Protein AF-A0A842PCD6-F1 (afdb_monomer_lite)

Radius of gyration: 23.94 Å; chains: 1; bounding box: 59×34×56 Å

Sequence (132 aa):
MDEEIRKEIRKMTLQNAFEHEGETRDKIILGKILGTKPEFRTKVKEISIEISEIVSSVNQLSMDEQKKEIDENFPEVLAPKEKVKEREGLPELKNAQQGNVITRFPPEPNGYPHIGHAKAAIINSEYAKMYG

Secondary structure (DSSP, 8-state):
--HHHHHHHHHHHHHHHHHTTT---HHHHHHHHHHH-GGGGGSHHHHHHHHHHHHHHHHTS-HHHHHHHHHHH-GGGTS------PPPSPPPPTT--TT---------TTS---HHHHHHHHHHHHHHHHH-

Structure (mmCIF, N/CA/C/O backbone):
data_AF-A0A842PCD6-F1
#
_entry.id   AF-A0A842PCD6-F1
#
loop_
_atom_site.group_PDB
_atom_site.id
_atom_site.type_symbol
_atom_site.label_atom_id
_atom_site.label_alt_id
_atom_site.label_comp_id
_atom_site.label_asym_id
_atom_site.label_entity_id
_atom_site.label_seq_id
_atom_site.pdbx_PDB_ins_code
_atom_site.Cartn_x
_atom_site.Cartn_y
_atom_site.Cartn_z
_atom_site.occupancy
_atom_site.B_iso_or_equiv
_atom_site.auth_seq_id
_atom_site.auth_comp_id
_atom_site.auth_asym_id
_atom_site.auth_atom_id
_atom_site.pdbx_PDB_model_num
ATOM 1 N N . MET A 1 1 ? -10.184 16.666 18.070 1.00 62.00 1 MET A N 1
ATOM 2 C CA . MET A 1 1 ? -9.681 16.631 16.683 1.00 62.00 1 MET A CA 1
ATOM 3 C C . MET A 1 1 ? -10.844 16.883 15.729 1.00 62.00 1 MET A C 1
ATOM 5 O O . MET A 1 1 ? -11.979 16.792 16.177 1.00 62.00 1 MET A O 1
ATOM 9 N N . ASP A 1 2 ? -10.583 17.242 14.471 1.00 78.94 2 ASP A N 1
ATOM 10 C CA . ASP A 1 2 ? -11.626 17.411 13.448 1.00 78.94 2 ASP A CA 1
ATOM 11 C C . ASP A 1 2 ? -12.415 16.102 13.263 1.00 78.94 2 ASP A C 1
ATOM 13 O O . ASP A 1 2 ? -11.799 15.036 13.138 1.00 78.94 2 ASP A O 1
ATOM 17 N N . GLU A 1 3 ? -13.752 16.154 13.244 1.00 82.19 3 GLU A N 1
ATOM 18 C CA . GLU A 1 3 ? -14.590 14.951 13.060 1.00 82.19 3 GLU A CA 1
ATOM 19 C C . GLU A 1 3 ? -14.250 14.211 11.761 1.00 82.19 3 GLU A C 1
ATOM 21 O O . GLU A 1 3 ? -14.275 12.980 11.703 1.00 82.19 3 GLU A O 1
ATOM 26 N N . GLU A 1 4 ? -13.843 14.958 10.737 1.00 83.38 4 GLU A N 1
ATOM 27 C CA . GLU A 1 4 ? -13.432 14.427 9.443 1.00 83.38 4 GLU A CA 1
ATOM 28 C C . GLU A 1 4 ? -12.195 13.520 9.546 1.00 83.38 4 GLU A C 1
ATOM 30 O O . GLU A 1 4 ? -12.109 12.488 8.879 1.00 83.38 4 GLU A O 1
ATOM 35 N N . ILE A 1 5 ? -11.255 13.835 10.441 1.00 84.50 5 ILE A N 1
ATOM 36 C CA . ILE A 1 5 ? -10.050 13.019 10.647 1.00 84.50 5 ILE A CA 1
ATOM 37 C C . ILE A 1 5 ? -10.407 11.734 11.386 1.00 84.50 5 ILE A C 1
ATOM 39 O O . ILE A 1 5 ? -9.923 10.660 11.030 1.00 84.50 5 ILE A O 1
ATOM 43 N N . ARG A 1 6 ? -11.283 11.825 12.391 1.00 89.88 6 ARG A N 1
ATOM 44 C CA . ARG A 1 6 ? -11.775 10.651 13.120 1.00 89.88 6 ARG A CA 1
ATOM 45 C C . ARG A 1 6 ? -12.501 9.689 12.178 1.00 89.88 6 ARG A C 1
ATOM 47 O O . ARG A 1 6 ? -12.286 8.479 12.255 1.00 89.88 6 ARG A O 1
ATOM 54 N N . LYS A 1 7 ? -13.309 10.232 11.262 1.00 91.00 7 LYS A N 1
ATOM 55 C CA . LYS A 1 7 ? -13.991 9.470 10.212 1.00 91.00 7 LYS A CA 1
ATOM 56 C C . LYS A 1 7 ? -12.993 8.779 9.276 1.00 91.00 7 LYS A C 1
ATOM 58 O O . LYS A 1 7 ? -13.156 7.595 8.995 1.00 91.00 7 LYS A O 1
ATOM 63 N N . GLU A 1 8 ? -11.931 9.472 8.872 1.00 89.62 8 GLU A N 1
ATOM 64 C CA . GLU A 1 8 ? -10.870 8.90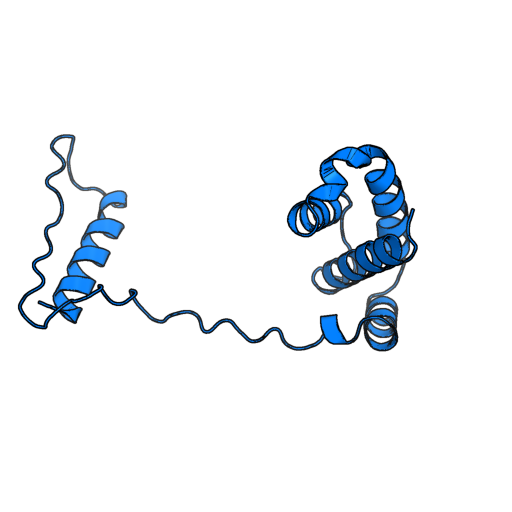0 8.031 1.00 89.62 8 GLU A CA 1
ATOM 65 C C . GLU A 1 8 ? -10.095 7.776 8.743 1.00 89.62 8 GLU A C 1
ATOM 67 O O . GLU A 1 8 ? -9.866 6.718 8.155 1.00 89.62 8 GLU A O 1
ATOM 72 N N . ILE A 1 9 ? -9.747 7.956 10.026 1.00 93.19 9 ILE A N 1
ATOM 73 C CA . ILE A 1 9 ? -9.118 6.898 10.835 1.00 93.19 9 ILE A CA 1
ATOM 74 C C . ILE A 1 9 ? -10.032 5.672 10.883 1.00 93.19 9 ILE A C 1
ATOM 76 O O . ILE A 1 9 ? -9.581 4.559 10.621 1.00 93.19 9 ILE A O 1
ATOM 80 N N . ARG A 1 10 ? -11.325 5.867 11.169 1.00 94.81 10 ARG A N 1
ATOM 81 C CA . ARG A 1 10 ? -12.302 4.775 11.261 1.00 94.81 10 ARG A CA 1
ATOM 82 C C . ARG A 1 10 ? -12.460 4.022 9.946 1.00 94.81 10 ARG A C 1
ATOM 84 O O . ARG A 1 10 ? -12.417 2.795 9.960 1.00 94.81 10 ARG A O 1
ATOM 91 N N . LYS A 1 11 ? -12.540 4.739 8.825 1.00 94.06 11 LYS A N 1
ATOM 92 C CA . LYS A 1 11 ? -12.554 4.154 7.479 1.00 94.06 11 LYS A CA 1
ATOM 93 C C . LYS A 1 11 ? -11.338 3.258 7.235 1.00 94.06 11 LYS A C 1
ATOM 95 O O . LYS A 1 11 ? -11.494 2.109 6.830 1.00 94.06 11 LYS A O 1
ATOM 100 N N . MET A 1 12 ? -10.129 3.760 7.500 1.00 92.69 12 MET A N 1
ATOM 101 C CA . MET A 1 12 ? -8.892 2.996 7.290 1.00 92.69 12 MET A CA 1
ATOM 102 C C . MET A 1 12 ? -8.789 1.774 8.208 1.00 92.69 12 MET A C 1
ATOM 104 O O . MET A 1 12 ? -8.299 0.726 7.777 1.00 92.69 12 MET A O 1
ATOM 108 N N . THR A 1 13 ? -9.249 1.902 9.453 1.00 95.81 13 THR A N 1
ATOM 109 C CA . THR A 1 13 ? -9.293 0.804 10.423 1.00 95.81 13 THR A CA 1
ATOM 110 C C . THR A 1 13 ? -10.263 -0.287 9.983 1.00 95.81 13 THR A C 1
ATOM 112 O O . THR A 1 13 ? -9.849 -1.440 9.899 1.00 95.81 13 THR A O 1
ATOM 115 N N . LEU A 1 14 ? -11.508 0.065 9.639 1.00 95.06 14 LEU A N 1
ATOM 116 C CA . LEU A 1 14 ? -12.520 -0.880 9.151 1.00 95.06 14 LEU A CA 1
ATOM 117 C C . LEU A 1 14 ? -12.057 -1.591 7.881 1.00 95.06 14 LEU A C 1
ATOM 119 O O . LEU A 1 14 ? -12.115 -2.814 7.814 1.00 95.06 14 LEU A O 1
ATOM 123 N N . GLN A 1 15 ? -11.528 -0.843 6.907 1.00 92.75 15 GLN A N 1
ATOM 124 C CA . GLN A 1 15 ? -10.981 -1.427 5.684 1.00 92.75 15 GLN A CA 1
ATOM 125 C C . GLN A 1 15 ? -9.907 -2.468 5.997 1.00 92.75 15 GLN A C 1
ATOM 127 O O . GLN A 1 15 ? -9.914 -3.560 5.438 1.00 92.75 15 GLN A O 1
ATOM 132 N N . ASN A 1 16 ? -8.955 -2.126 6.868 1.00 94.69 16 ASN A N 1
ATOM 133 C CA . ASN A 1 16 ? -7.847 -3.022 7.136 1.00 94.69 16 ASN A CA 1
ATOM 134 C C . ASN A 1 16 ? -8.256 -4.238 7.966 1.00 94.69 16 ASN A C 1
ATOM 136 O O . ASN A 1 16 ? -7.774 -5.323 7.669 1.00 94.69 16 ASN A O 1
ATOM 140 N N . ALA A 1 17 ? -9.124 -4.061 8.963 1.00 94.44 17 ALA A N 1
ATOM 141 C CA . ALA A 1 17 ? -9.663 -5.166 9.744 1.00 94.44 17 ALA A CA 1
ATOM 142 C C . ALA A 1 17 ? -10.443 -6.135 8.845 1.00 94.44 17 ALA A C 1
ATOM 144 O O . ALA A 1 17 ? -10.167 -7.331 8.845 1.00 94.44 17 ALA A O 1
ATOM 145 N N . PHE A 1 18 ? -11.316 -5.619 7.978 1.00 91.81 18 PHE A N 1
ATOM 146 C CA . PHE A 1 18 ? -12.076 -6.438 7.036 1.00 91.81 18 PHE A CA 1
ATOM 147 C C . PHE A 1 18 ? -11.179 -7.194 6.034 1.00 91.81 18 PHE A C 1
ATOM 149 O O . PHE A 1 18 ? -11.413 -8.370 5.761 1.00 91.81 18 PHE A O 1
ATOM 156 N N . GLU A 1 19 ? -10.117 -6.557 5.521 1.00 89.31 19 GLU A N 1
ATOM 157 C CA . GLU A 1 19 ? -9.108 -7.192 4.651 1.00 89.31 19 GLU A CA 1
ATOM 158 C C . GLU A 1 19 ? -8.253 -8.258 5.382 1.00 89.31 19 GLU A C 1
ATOM 160 O O . GLU A 1 19 ? -7.617 -9.084 4.721 1.00 89.31 19 GLU A O 1
ATOM 165 N N . HIS A 1 20 ? -8.225 -8.258 6.721 1.00 91.19 20 HIS A N 1
ATOM 166 C CA . HIS A 1 20 ? -7.403 -9.141 7.559 1.00 91.19 20 HIS A CA 1
ATOM 167 C C . HIS A 1 20 ? -8.224 -9.857 8.642 1.00 91.19 20 HIS A C 1
ATOM 169 O O . HIS A 1 20 ? -7.923 -9.767 9.829 1.00 91.19 20 HIS A O 1
ATOM 175 N N . GLU A 1 21 ? -9.249 -10.600 8.222 1.00 89.94 21 GLU A N 1
ATOM 176 C CA . GLU A 1 21 ? -9.981 -11.550 9.084 1.00 89.94 21 GLU A CA 1
ATOM 177 C C . GLU A 1 21 ? -10.677 -10.913 10.305 1.00 89.94 21 GLU A C 1
ATOM 179 O O . GLU A 1 21 ? -10.950 -11.581 11.297 1.00 89.94 21 GLU A O 1
ATOM 184 N N . GLY A 1 22 ? -11.011 -9.625 10.222 1.00 89.94 22 GLY A N 1
ATOM 185 C CA . GLY A 1 22 ? -11.753 -8.897 11.250 1.00 89.94 22 GLY A CA 1
ATOM 186 C C . GLY A 1 22 ? -10.887 -8.175 12.281 1.00 89.94 22 GLY A C 1
ATOM 187 O O . GLY A 1 22 ? -11.441 -7.520 13.161 1.00 89.94 22 GLY A O 1
ATOM 188 N N . GLU A 1 23 ? -9.556 -8.220 12.178 1.00 93.19 23 GLU A N 1
ATOM 189 C CA . GLU A 1 23 ? -8.665 -7.578 13.150 1.00 93.19 23 GLU A CA 1
ATOM 190 C C . GLU A 1 23 ? -7.601 -6.687 12.499 1.00 93.19 23 GLU A C 1
ATOM 192 O O . GLU A 1 23 ? -7.050 -6.964 11.434 1.00 93.19 23 GLU A O 1
ATOM 197 N N . THR A 1 24 ? -7.237 -5.604 13.185 1.00 95.69 24 THR A N 1
ATOM 198 C CA . THR A 1 24 ? -6.087 -4.771 12.817 1.00 95.69 24 THR A CA 1
ATOM 199 C C . THR A 1 24 ? -5.290 -4.322 14.044 1.00 95.69 24 THR A C 1
ATOM 201 O O . THR A 1 24 ? -5.633 -4.612 15.189 1.00 95.69 24 THR A O 1
ATOM 204 N N . ARG A 1 25 ? -4.158 -3.650 13.811 1.00 96.00 25 ARG A N 1
ATOM 205 C CA . ARG A 1 25 ? -3.226 -3.187 14.845 1.00 96.00 25 ARG A CA 1
ATOM 206 C C . ARG A 1 25 ? -2.908 -1.713 14.662 1.00 96.00 25 ARG A C 1
ATOM 208 O O . ARG A 1 25 ? -2.629 -1.267 13.548 1.00 96.00 25 ARG A O 1
ATOM 215 N N . ASP A 1 26 ? -2.774 -1.002 15.774 1.00 95.81 26 ASP A N 1
ATOM 216 C CA . ASP A 1 26 ? -2.515 0.442 15.833 1.00 95.81 26 ASP A CA 1
ATOM 217 C C . ASP A 1 26 ? -1.341 0.879 14.952 1.00 95.81 26 ASP A C 1
ATOM 219 O O . ASP A 1 26 ? -1.435 1.851 14.208 1.00 95.81 26 ASP A O 1
ATOM 223 N N . LYS A 1 27 ? -0.235 0.122 14.975 1.00 94.06 27 LYS A N 1
ATOM 224 C CA . LYS A 1 27 ? 0.970 0.430 14.186 1.00 94.06 27 LYS A CA 1
ATOM 225 C C . LYS A 1 27 ? 0.714 0.431 12.676 1.00 94.06 27 LYS A C 1
ATOM 227 O O . LYS A 1 27 ? 1.344 1.209 11.964 1.00 94.06 27 LYS A O 1
ATOM 232 N N . ILE A 1 28 ? -0.180 -0.434 12.192 1.00 94.06 28 ILE A N 1
ATOM 233 C CA . ILE A 1 28 ? -0.523 -0.529 10.767 1.00 94.06 28 ILE A CA 1
ATOM 234 C C . ILE A 1 28 ? -1.310 0.715 10.361 1.00 94.06 28 ILE A C 1
ATOM 236 O O . ILE A 1 28 ? -0.959 1.376 9.382 1.00 94.06 28 ILE A O 1
ATOM 240 N N . ILE A 1 29 ? -2.329 1.065 11.148 1.00 95.06 29 ILE A N 1
ATOM 241 C CA . ILE A 1 29 ? -3.185 2.228 10.893 1.00 95.06 29 ILE A CA 1
ATOM 242 C C . ILE A 1 29 ? -2.388 3.527 11.003 1.00 95.06 29 ILE A C 1
ATOM 244 O O . ILE A 1 29 ? -2.458 4.363 10.105 1.00 95.06 29 ILE A O 1
ATOM 248 N N . LEU A 1 30 ? -1.541 3.661 12.025 1.00 93.56 30 LEU A N 1
ATOM 249 C CA . LEU A 1 30 ? -0.648 4.808 12.177 1.00 93.56 30 LEU A CA 1
ATOM 250 C C . LEU A 1 30 ? 0.268 4.972 10.957 1.00 93.56 30 LEU A C 1
ATOM 252 O O . LEU A 1 30 ? 0.396 6.074 10.427 1.00 93.56 30 LEU A O 1
ATOM 256 N N . GLY A 1 31 ? 0.870 3.881 10.473 1.00 92.56 31 GLY A N 1
ATOM 257 C CA . GLY A 1 31 ? 1.710 3.905 9.275 1.00 92.56 31 GLY A CA 1
ATOM 258 C C . GLY A 1 31 ? 0.949 4.344 8.021 1.00 92.56 31 GLY A C 1
ATOM 259 O O . GLY A 1 31 ? 1.442 5.192 7.275 1.00 92.56 31 GLY A O 1
ATOM 260 N N . LYS A 1 32 ? -0.266 3.818 7.813 1.00 91.75 32 LYS A N 1
ATOM 261 C CA . LYS A 1 32 ? -1.134 4.198 6.686 1.00 91.75 32 LYS A CA 1
ATOM 262 C C . LYS A 1 32 ? -1.500 5.683 6.738 1.00 91.75 32 LYS A C 1
ATOM 264 O O . LYS A 1 32 ? -1.291 6.395 5.760 1.00 91.75 32 LYS A O 1
ATOM 269 N N . ILE A 1 33 ? -1.941 6.174 7.894 1.00 91.38 33 ILE A N 1
ATOM 270 C CA . ILE A 1 33 ? -2.375 7.566 8.065 1.00 91.38 33 ILE A CA 1
ATOM 271 C C . ILE A 1 33 ? -1.230 8.553 7.865 1.00 91.38 33 ILE A C 1
ATOM 273 O O . ILE A 1 33 ? -1.394 9.532 7.142 1.00 91.38 33 ILE A O 1
ATOM 277 N N . LEU A 1 34 ? -0.053 8.288 8.437 1.00 91.31 34 LEU A N 1
ATOM 278 C CA . LEU A 1 34 ? 1.114 9.161 8.260 1.00 91.31 34 LEU A CA 1
ATOM 279 C C . LEU A 1 34 ? 1.689 9.120 6.833 1.00 91.31 34 LEU A C 1
ATOM 281 O O . LEU A 1 34 ? 2.443 10.024 6.452 1.00 91.31 34 LEU A O 1
ATOM 285 N N . GLY A 1 35 ? 1.378 8.067 6.069 1.00 89.50 35 GLY A N 1
ATOM 286 C CA . GLY A 1 35 ? 1.695 7.947 4.647 1.00 89.50 35 GLY A CA 1
ATOM 287 C C . GLY A 1 35 ? 0.745 8.754 3.762 1.00 89.50 35 GLY A C 1
ATOM 288 O O . GLY A 1 35 ? 1.205 9.434 2.848 1.00 89.50 35 GLY A O 1
ATOM 289 N N . THR A 1 36 ? -0.557 8.715 4.052 1.00 87.50 36 THR A N 1
ATOM 290 C CA . THR A 1 36 ? -1.590 9.428 3.281 1.00 87.50 36 THR A CA 1
ATOM 291 C C . THR A 1 36 ? -1.674 10.915 3.632 1.00 87.50 36 THR A C 1
ATOM 293 O O . THR A 1 36 ? -1.876 11.730 2.736 1.00 87.50 36 THR A O 1
ATOM 296 N N . LYS A 1 37 ? -1.500 11.279 4.909 1.00 86.38 37 LYS A N 1
ATOM 297 C CA . LYS A 1 37 ? -1.621 12.651 5.435 1.00 86.38 37 LYS A CA 1
ATOM 298 C C . LYS A 1 37 ? -0.373 13.044 6.247 1.00 86.38 37 LYS A C 1
ATOM 300 O O . LYS A 1 37 ? -0.339 12.883 7.472 1.00 86.38 37 LYS A O 1
ATOM 305 N N . PRO A 1 38 ? 0.698 13.523 5.583 1.00 87.06 38 PRO A N 1
ATOM 306 C CA . PRO A 1 38 ? 1.969 13.869 6.227 1.00 87.06 38 PRO A CA 1
ATOM 307 C C . PRO A 1 38 ? 1.872 14.943 7.323 1.00 87.06 38 PRO A C 1
ATOM 309 O O . PRO A 1 38 ? 2.712 14.966 8.226 1.00 87.06 38 PRO A O 1
ATOM 312 N N . GLU A 1 39 ? 0.859 15.809 7.283 1.00 86.88 39 GLU A N 1
ATOM 313 C CA . GLU A 1 39 ? 0.574 16.859 8.270 1.00 86.88 39 GLU A CA 1
ATOM 314 C C . GLU A 1 39 ? 0.453 16.319 9.706 1.00 86.88 39 GLU A C 1
ATOM 316 O O . GLU A 1 39 ? 0.842 16.977 10.679 1.00 86.88 39 GLU A O 1
ATOM 321 N N . PHE A 1 40 ? 0.023 15.066 9.846 1.00 85.69 40 PHE A N 1
ATOM 322 C CA . PHE A 1 40 ? -0.154 14.386 11.124 1.00 85.69 40 PHE A CA 1
ATOM 323 C C . PHE A 1 40 ? 1.138 13.962 11.811 1.00 85.69 40 PHE A C 1
ATOM 325 O O . PHE A 1 40 ? 1.124 13.643 13.001 1.00 85.69 40 PHE A O 1
ATOM 332 N N . ARG A 1 41 ? 2.284 14.055 11.128 1.00 87.81 41 ARG A N 1
ATOM 333 C CA . ARG A 1 41 ? 3.600 13.800 11.739 1.00 87.81 41 ARG A CA 1
ATOM 334 C C . ARG A 1 41 ? 3.909 14.743 12.902 1.00 87.81 41 ARG A C 1
ATOM 336 O O . ARG A 1 41 ? 4.696 14.393 13.774 1.00 87.81 41 ARG A O 1
ATOM 343 N N . THR A 1 42 ? 3.275 15.913 12.943 1.00 90.12 42 THR A N 1
ATOM 344 C CA . THR A 1 42 ? 3.424 16.876 14.046 1.00 90.12 42 THR A CA 1
ATOM 345 C C . THR A 1 42 ? 2.567 16.539 15.271 1.00 90.12 42 THR A C 1
ATOM 347 O O . THR A 1 42 ? 2.907 16.947 16.378 1.00 90.12 42 THR A O 1
ATOM 350 N N . LYS A 1 43 ? 1.495 15.750 15.101 1.00 88.44 43 LYS A N 1
ATOM 351 C CA . LYS A 1 43 ? 0.485 15.438 16.133 1.00 88.44 43 LYS A CA 1
ATOM 352 C C . LYS A 1 43 ? 0.399 13.945 16.463 1.00 88.44 43 LYS A C 1
ATOM 354 O O . LYS A 1 43 ? -0.628 13.456 16.923 1.00 88.44 43 LYS A O 1
ATOM 359 N N . VAL A 1 44 ? 1.491 13.207 16.257 1.00 90.06 44 VAL A N 1
ATOM 360 C CA . VAL A 1 44 ? 1.529 11.737 16.390 1.00 90.06 44 VAL A CA 1
ATOM 361 C C . VAL A 1 44 ? 0.997 11.250 17.737 1.00 90.06 44 VAL A C 1
ATOM 363 O O . VAL A 1 44 ? 0.302 10.241 17.775 1.00 90.06 44 VAL A O 1
ATOM 366 N N . LYS A 1 45 ? 1.295 11.954 18.837 1.00 89.88 45 LYS A N 1
ATOM 367 C CA . LYS A 1 45 ? 0.852 11.547 20.180 1.00 89.88 45 LYS A CA 1
ATOM 368 C C . LYS A 1 45 ? -0.668 11.575 20.332 1.00 89.88 45 LYS A C 1
ATOM 370 O O . LYS A 1 45 ? -1.221 10.623 20.863 1.00 89.88 45 LYS A O 1
ATOM 375 N N . GLU A 1 46 ? -1.315 12.640 19.864 1.00 88.69 46 GLU A N 1
ATOM 376 C CA . GLU A 1 46 ? -2.773 12.805 19.929 1.00 88.69 46 GLU A CA 1
ATOM 377 C C . GLU A 1 46 ? -3.460 11.746 19.060 1.00 88.69 46 GLU A C 1
ATOM 379 O O . GLU A 1 46 ? -4.291 10.981 19.539 1.00 88.69 46 GLU A O 1
ATOM 384 N N . ILE A 1 47 ? -2.998 11.614 17.816 1.00 89.88 47 ILE A N 1
ATOM 385 C CA . ILE A 1 47 ? -3.572 10.693 16.830 1.00 89.88 47 ILE A CA 1
ATOM 386 C C . ILE A 1 47 ? -3.388 9.231 17.238 1.00 89.88 47 ILE A C 1
ATOM 388 O O . ILE A 1 47 ? -4.262 8.411 16.985 1.00 89.88 47 ILE A O 1
ATOM 392 N N . SER A 1 48 ? -2.268 8.886 17.879 1.00 91.25 48 SER A N 1
ATOM 393 C CA . SER A 1 48 ? -2.040 7.514 18.349 1.00 91.25 48 SER A CA 1
ATOM 394 C C . SER A 1 48 ? -3.093 7.082 19.367 1.00 91.25 48 SER A C 1
ATOM 396 O O . SER A 1 48 ? -3.531 5.940 19.312 1.00 91.25 48 SER A O 1
ATOM 398 N N . ILE A 1 49 ? -3.525 7.986 20.254 1.00 93.00 49 ILE A N 1
ATOM 399 C CA . ILE A 1 49 ? -4.558 7.686 21.256 1.00 93.00 49 ILE A CA 1
ATOM 400 C C . ILE A 1 49 ? -5.893 7.402 20.558 1.00 93.00 49 ILE A C 1
ATOM 402 O O . ILE A 1 49 ? -6.511 6.370 20.809 1.00 93.00 49 ILE A O 1
ATOM 406 N N . GLU A 1 50 ? -6.301 8.263 19.623 1.00 91.75 50 GLU A N 1
ATOM 407 C CA . GLU A 1 50 ? -7.546 8.076 18.864 1.00 91.75 50 GLU A CA 1
ATOM 408 C C . GLU A 1 50 ? -7.510 6.828 17.974 1.00 91.75 50 GLU A C 1
ATOM 410 O O . GLU A 1 50 ? -8.517 6.131 17.852 1.00 91.75 50 GLU A O 1
ATOM 415 N N . ILE A 1 51 ? -6.357 6.503 17.379 1.00 94.62 51 ILE A N 1
ATOM 416 C CA . ILE A 1 51 ? -6.176 5.250 16.638 1.00 94.62 51 ILE A CA 1
ATOM 417 C C . ILE A 1 51 ? -6.394 4.057 17.565 1.00 94.62 51 ILE A C 1
ATOM 419 O O . ILE A 1 51 ? -7.167 3.177 17.203 1.00 94.62 51 ILE A O 1
ATOM 423 N N . SER A 1 52 ? -5.767 4.025 18.744 1.00 96.00 52 SER A N 1
ATOM 424 C CA . SER A 1 52 ? -5.932 2.914 19.691 1.00 96.00 52 SER A CA 1
ATOM 425 C C . SER A 1 52 ? -7.392 2.737 20.121 1.00 96.00 52 SER A C 1
ATOM 427 O O . SER A 1 52 ? -7.889 1.611 20.167 1.00 96.00 52 SER A O 1
ATOM 429 N N . GLU A 1 53 ? -8.112 3.832 20.383 1.00 95.44 53 GLU A N 1
ATOM 430 C CA . GLU A 1 53 ? -9.547 3.787 20.696 1.00 95.44 53 GLU A CA 1
ATOM 431 C C . GLU A 1 53 ? -10.368 3.200 19.538 1.00 95.44 53 GLU A C 1
ATOM 433 O O . GLU A 1 53 ? -11.196 2.308 19.740 1.00 95.44 53 GLU A O 1
ATOM 438 N N . ILE A 1 54 ? -10.128 3.668 18.311 1.00 95.69 54 ILE A N 1
ATOM 439 C CA . ILE A 1 54 ? -10.873 3.225 17.129 1.00 95.69 54 ILE A CA 1
ATOM 440 C C . ILE A 1 54 ? -10.546 1.770 16.785 1.00 95.69 54 ILE A C 1
ATOM 442 O O . ILE A 1 54 ? -11.471 1.004 16.520 1.00 95.69 54 ILE A O 1
ATOM 446 N N . VAL A 1 55 ? -9.274 1.370 16.819 1.00 96.44 55 VAL A N 1
ATOM 447 C CA . VAL A 1 55 ? -8.839 -0.014 16.567 1.00 96.44 55 VAL A CA 1
ATOM 448 C C . VAL A 1 55 ? -9.474 -0.962 17.573 1.00 96.44 55 VAL A C 1
ATOM 450 O O . VAL A 1 55 ? -10.050 -1.967 17.169 1.00 96.44 55 VAL A O 1
ATOM 453 N N . SER A 1 56 ? -9.456 -0.611 18.861 1.00 96.56 56 SER A N 1
ATOM 454 C CA . SER A 1 56 ? -10.130 -1.398 19.896 1.00 96.56 56 SER A CA 1
ATOM 455 C C . SER A 1 56 ? -11.627 -1.539 19.608 1.00 96.56 56 SER A C 1
ATOM 457 O O . SER A 1 56 ? -12.159 -2.645 19.665 1.00 96.56 56 SER A O 1
ATOM 459 N N . SER A 1 57 ? -12.297 -0.447 19.216 1.00 96.00 57 SER A N 1
ATOM 460 C CA . SER A 1 57 ? -13.725 -0.491 18.875 1.00 96.00 57 SER A CA 1
ATOM 461 C C . SER A 1 57 ? -14.028 -1.365 17.655 1.00 96.00 57 SER A C 1
ATOM 463 O O . SER A 1 57 ? -15.029 -2.067 17.654 1.00 96.00 57 SER A O 1
ATOM 465 N N . VAL A 1 58 ? -13.174 -1.342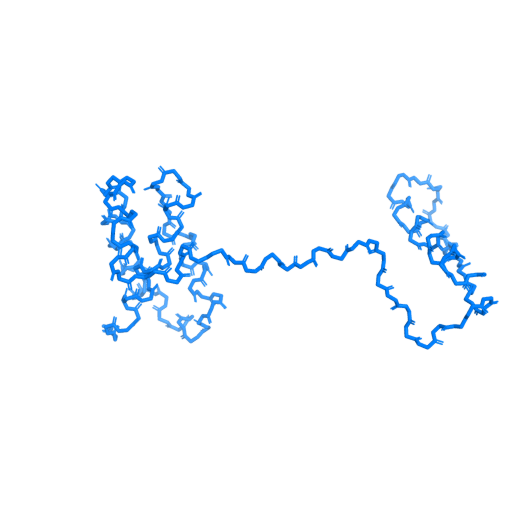 16.627 1.00 95.44 58 VAL A N 1
ATOM 466 C CA . VAL A 1 58 ? -13.387 -2.098 15.385 1.00 95.44 58 VAL A CA 1
ATOM 467 C C . VAL A 1 58 ? -13.097 -3.581 15.590 1.00 95.44 58 VAL A C 1
ATOM 469 O O . VAL A 1 58 ? -13.888 -4.406 15.151 1.00 95.44 58 VAL A O 1
ATOM 472 N N . ASN A 1 59 ? -12.031 -3.927 16.312 1.00 95.44 59 ASN A N 1
ATOM 473 C CA . ASN A 1 59 ? -11.682 -5.323 16.594 1.00 95.44 59 ASN A CA 1
ATOM 474 C C . ASN A 1 59 ? -12.712 -6.031 17.501 1.00 95.44 59 ASN A C 1
ATOM 476 O O . ASN A 1 59 ? -12.689 -7.251 17.613 1.00 95.44 59 ASN A O 1
ATOM 480 N N . GLN A 1 60 ? -13.599 -5.287 18.172 1.00 95.62 60 GLN A N 1
ATOM 481 C CA . GLN A 1 60 ? -14.724 -5.854 18.926 1.00 95.62 60 GLN A CA 1
ATOM 482 C C . GLN A 1 60 ? -15.941 -6.178 18.049 1.00 95.62 60 GLN A C 1
ATOM 484 O O . GLN A 1 60 ? -16.826 -6.905 18.497 1.00 95.62 60 GLN A O 1
ATOM 489 N N . LEU A 1 61 ? -16.004 -5.639 16.829 1.00 93.94 61 LEU A N 1
ATOM 490 C CA . LEU A 1 61 ? -17.078 -5.916 15.880 1.00 93.94 61 LEU A CA 1
ATOM 491 C C . LEU A 1 61 ? -16.810 -7.232 15.154 1.00 93.94 61 LEU A C 1
ATOM 493 O O . LEU A 1 61 ? -15.684 -7.507 14.738 1.00 93.94 61 LEU A O 1
ATOM 497 N N . SER A 1 62 ? -17.863 -8.010 14.928 1.00 94.88 62 SER A N 1
ATOM 498 C CA . SER A 1 62 ? -17.816 -9.166 14.033 1.00 94.88 62 SER A CA 1
ATOM 499 C C . SER A 1 62 ? -17.585 -8.738 12.581 1.00 94.88 62 SER A C 1
ATOM 501 O O . SER A 1 62 ? -17.875 -7.609 12.189 1.00 94.88 62 SER A O 1
ATOM 503 N N . MET A 1 63 ? -17.109 -9.659 11.740 1.00 91.75 63 MET A N 1
ATOM 504 C CA . MET A 1 63 ? -16.889 -9.370 10.318 1.00 91.75 63 MET A CA 1
ATOM 505 C C . MET A 1 63 ? -18.162 -8.903 9.595 1.00 91.75 63 MET A C 1
ATOM 507 O O . MET A 1 63 ? -18.084 -8.045 8.718 1.00 91.75 63 MET A O 1
ATOM 511 N N . ASP A 1 64 ? -19.327 -9.432 9.974 1.00 92.50 64 ASP A N 1
ATOM 512 C CA . ASP A 1 64 ? -20.610 -9.027 9.394 1.00 92.50 64 ASP A CA 1
ATOM 513 C C . ASP A 1 64 ? -20.993 -7.600 9.807 1.00 92.50 64 ASP A C 1
ATOM 515 O O . ASP A 1 64 ? -21.469 -6.822 8.979 1.00 92.50 64 ASP A O 1
ATOM 519 N N . GLU A 1 65 ? -20.738 -7.224 11.062 1.00 93.88 65 GLU A N 1
ATOM 520 C CA . GLU A 1 65 ? -20.950 -5.858 11.555 1.00 93.88 65 GLU A CA 1
ATOM 521 C C . GLU A 1 65 ? -19.979 -4.871 10.909 1.00 93.88 65 GLU A C 1
ATOM 523 O O . GLU A 1 65 ? -20.403 -3.803 10.470 1.00 93.88 65 GLU A O 1
ATOM 528 N N . GLN A 1 66 ? -18.703 -5.244 10.776 1.00 93.06 66 GLN A N 1
ATOM 529 C CA . GLN A 1 66 ? -17.711 -4.435 10.066 1.00 93.06 66 GLN A CA 1
ATOM 530 C C . GLN A 1 66 ? -18.130 -4.218 8.614 1.00 93.06 66 GLN A C 1
ATOM 532 O O . GLN A 1 66 ? -18.112 -3.089 8.129 1.00 93.06 66 GLN A O 1
ATOM 537 N N . LYS A 1 67 ? -18.556 -5.280 7.923 1.00 91.50 67 LYS A N 1
ATOM 538 C CA . LYS A 1 67 ? -19.024 -5.194 6.539 1.00 91.50 67 LYS A CA 1
ATOM 539 C C . LYS A 1 67 ? -20.240 -4.283 6.412 1.00 91.50 67 LYS A C 1
ATOM 541 O O . LYS A 1 67 ? -20.246 -3.409 5.552 1.00 91.50 67 LYS A O 1
ATOM 546 N N . LYS A 1 68 ? -21.229 -4.450 7.291 1.00 93.06 68 LYS A N 1
ATOM 547 C CA . LYS A 1 68 ? -22.426 -3.607 7.320 1.00 93.06 68 LYS A CA 1
ATOM 548 C C . LYS A 1 68 ? -22.070 -2.137 7.546 1.00 93.06 68 LYS A C 1
ATOM 550 O O . LYS A 1 68 ? -22.595 -1.268 6.859 1.00 93.06 68 LYS A O 1
ATOM 555 N N . GLU A 1 69 ? -21.153 -1.856 8.467 1.00 93.31 69 GLU A N 1
ATOM 556 C CA . GLU A 1 69 ? -20.712 -0.488 8.732 1.00 93.31 69 GLU A CA 1
ATOM 557 C C . GLU A 1 69 ? -19.977 0.125 7.532 1.00 93.31 69 GLU A C 1
ATOM 559 O O . GLU A 1 69 ? -20.171 1.306 7.227 1.00 93.31 69 GLU A O 1
ATOM 564 N N . ILE A 1 70 ? -19.158 -0.669 6.835 1.00 92.38 70 ILE A N 1
ATOM 565 C CA . ILE A 1 70 ? -18.494 -0.246 5.601 1.00 92.38 70 ILE A CA 1
ATOM 566 C C . ILE A 1 70 ? -19.532 0.035 4.506 1.00 92.38 70 ILE A C 1
ATOM 568 O O . ILE A 1 70 ? -19.444 1.078 3.865 1.00 92.38 70 ILE A O 1
ATOM 572 N N . ASP A 1 71 ? -20.528 -0.831 4.321 1.00 90.25 71 ASP A N 1
ATOM 573 C CA . ASP A 1 71 ? -21.597 -0.640 3.330 1.00 90.25 71 ASP A CA 1
ATOM 574 C C . ASP A 1 71 ? -22.416 0.640 3.595 1.00 90.25 71 ASP A C 1
ATOM 576 O O . ASP A 1 71 ? -22.760 1.363 2.659 1.00 90.25 71 ASP A O 1
ATOM 580 N N . GLU A 1 72 ? -22.708 0.951 4.862 1.00 91.44 72 GLU A N 1
ATOM 581 C CA . GLU A 1 72 ? -23.515 2.117 5.250 1.00 91.44 72 GLU A CA 1
ATOM 582 C C . GLU A 1 72 ? -22.740 3.442 5.183 1.00 91.44 72 GLU A C 1
ATOM 584 O O . GLU A 1 72 ? -23.296 4.464 4.773 1.00 91.44 72 GLU A O 1
ATOM 589 N N . ASN A 1 73 ? -21.466 3.449 5.590 1.00 90.44 73 ASN A N 1
ATOM 590 C CA . ASN A 1 73 ? -20.718 4.691 5.816 1.00 90.44 73 ASN A CA 1
ATOM 591 C C . ASN A 1 73 ? -19.561 4.925 4.840 1.00 90.44 73 ASN A C 1
ATOM 593 O O . ASN A 1 73 ? -19.148 6.077 4.665 1.00 90.44 73 ASN A O 1
ATOM 597 N N . PHE A 1 74 ? -19.023 3.859 4.244 1.00 90.88 74 PHE A N 1
ATOM 598 C CA . PHE A 1 74 ? -17.805 3.874 3.429 1.00 90.88 74 PHE A CA 1
ATOM 599 C C . PHE A 1 74 ? -17.887 2.921 2.216 1.00 90.88 74 PHE A C 1
ATOM 601 O O . PHE A 1 74 ? -16.959 2.131 2.001 1.00 90.88 74 PHE A O 1
ATOM 608 N N . PRO A 1 75 ? -18.964 2.955 1.404 1.00 84.44 75 PRO A N 1
ATOM 609 C CA . PRO A 1 75 ? -19.177 1.984 0.326 1.00 84.44 75 PRO A CA 1
ATOM 610 C C . PRO A 1 75 ? -18.039 1.972 -0.710 1.00 84.44 75 PRO A C 1
ATOM 612 O O . PRO A 1 75 ? -17.779 0.952 -1.350 1.00 84.44 75 PRO A O 1
ATOM 615 N N . GLU A 1 76 ? -17.294 3.072 -0.850 1.00 83.06 76 GLU A N 1
ATOM 616 C CA . GLU A 1 76 ? -16.120 3.169 -1.721 1.00 83.06 76 GLU A CA 1
ATOM 617 C C . GLU A 1 76 ? -14.964 2.236 -1.326 1.00 83.06 76 GLU A C 1
ATOM 619 O O . GLU A 1 76 ? -14.090 1.962 -2.146 1.00 83.06 76 GLU A O 1
ATOM 624 N N . VAL A 1 77 ? -14.935 1.746 -0.084 1.00 81.81 77 VAL A N 1
ATOM 625 C CA . VAL A 1 77 ? -13.908 0.813 0.406 1.00 81.81 77 VAL A CA 1
ATOM 626 C C . VAL A 1 77 ? -14.076 -0.577 -0.210 1.00 81.81 77 VAL A C 1
ATOM 628 O O . VAL A 1 77 ? -13.079 -1.248 -0.473 1.00 81.81 77 VAL A O 1
ATOM 631 N N . LEU A 1 78 ? -15.322 -0.994 -0.452 1.00 74.25 78 LEU A N 1
ATOM 632 C CA . LEU A 1 78 ? -15.665 -2.289 -1.050 1.00 74.25 78 LEU A CA 1
ATOM 633 C C . LEU A 1 78 ? -15.716 -2.235 -2.577 1.00 74.25 78 LEU A C 1
ATOM 635 O O . LEU A 1 78 ? -15.799 -3.280 -3.227 1.00 74.25 78 LEU A O 1
ATOM 639 N N . ALA A 1 79 ? -15.645 -1.034 -3.160 1.00 70.62 79 ALA A N 1
ATOM 640 C CA . ALA A 1 79 ? -15.517 -0.885 -4.596 1.00 70.62 79 ALA A CA 1
ATOM 641 C C . ALA A 1 79 ? -14.258 -1.640 -5.065 1.00 70.62 79 ALA A C 1
ATOM 643 O O . ALA A 1 79 ? -13.178 -1.452 -4.490 1.00 70.62 79 ALA A O 1
ATOM 644 N N . PRO A 1 80 ? -14.357 -2.493 -6.101 1.00 62.84 80 PRO A N 1
ATOM 645 C CA . PRO A 1 80 ? -13.189 -3.149 -6.662 1.00 62.84 80 PRO A CA 1
ATOM 646 C C . PRO A 1 80 ? -12.179 -2.071 -7.050 1.00 62.84 80 PRO A C 1
ATOM 648 O O . PRO A 1 80 ? -12.455 -1.262 -7.937 1.00 62.84 80 PRO A O 1
ATOM 651 N N . LYS A 1 81 ? -11.015 -2.038 -6.386 1.00 64.06 81 LYS A N 1
ATOM 652 C CA . LYS A 1 81 ? -9.895 -1.218 -6.858 1.00 64.06 81 LYS A CA 1
ATOM 653 C C . LYS A 1 81 ? -9.675 -1.620 -8.309 1.00 64.06 81 LYS A C 1
ATOM 655 O O . LYS A 1 81 ? -9.514 -2.815 -8.577 1.00 64.06 81 LYS A O 1
ATOM 660 N N . GLU A 1 82 ? -9.706 -0.655 -9.231 1.00 59.62 82 GLU A N 1
ATOM 661 C CA . GLU A 1 82 ? -9.278 -0.913 -10.601 1.00 59.62 82 GLU A CA 1
ATOM 662 C C . GLU A 1 82 ? -7.927 -1.607 -10.490 1.00 59.62 82 GLU A C 1
ATOM 664 O O . GLU A 1 82 ? -6.979 -1.047 -9.933 1.00 59.62 82 GLU A O 1
ATOM 669 N N . LYS A 1 83 ? -7.865 -2.877 -10.909 1.00 57.19 83 LYS A N 1
ATOM 670 C CA . LYS A 1 83 ? -6.597 -3.588 -10.966 1.00 57.19 83 LYS A CA 1
ATOM 671 C C . LYS A 1 83 ? -5.721 -2.720 -11.847 1.00 57.19 83 LYS A C 1
ATOM 673 O O . LYS A 1 83 ? -5.979 -2.623 -13.047 1.00 57.19 83 LYS A O 1
ATOM 678 N N . VAL A 1 84 ? -4.730 -2.060 -11.246 1.00 62.84 84 VAL A N 1
ATOM 679 C CA . VAL A 1 84 ? -3.647 -1.448 -12.004 1.00 62.84 84 VAL A CA 1
ATOM 680 C C . VAL A 1 84 ? -3.164 -2.580 -12.885 1.00 62.84 84 VAL A C 1
ATOM 682 O O . VAL A 1 84 ? -2.721 -3.596 -12.352 1.00 62.84 84 VAL A O 1
ATOM 685 N N . LYS A 1 85 ? -3.395 -2.474 -14.200 1.00 65.62 85 LYS A N 1
ATOM 686 C CA . LYS A 1 85 ? -3.001 -3.522 -15.137 1.00 65.62 85 LYS A CA 1
ATOM 687 C C . LYS A 1 85 ? -1.527 -3.774 -14.866 1.00 65.62 85 LYS A C 1
ATOM 689 O O . LYS A 1 85 ? -0.712 -2.873 -15.076 1.00 65.62 85 LYS A O 1
ATOM 694 N N . GLU A 1 86 ? -1.206 -4.939 -14.307 1.00 66.75 86 GLU A N 1
ATOM 695 C CA . GLU A 1 86 ? 0.183 -5.331 -14.158 1.00 66.75 86 GLU A CA 1
ATOM 696 C C . GLU A 1 86 ? 0.764 -5.284 -15.562 1.00 66.75 86 GLU A C 1
ATOM 698 O O . GLU A 1 86 ? 0.215 -5.877 -16.492 1.00 66.75 86 GLU A O 1
ATOM 703 N N . ARG A 1 87 ? 1.808 -4.473 -15.749 1.00 70.06 87 ARG A N 1
ATOM 704 C CA . ARG A 1 87 ? 2.473 -4.426 -17.045 1.00 70.06 87 ARG A CA 1
ATOM 705 C C . ARG A 1 87 ? 3.010 -5.827 -17.321 1.00 70.06 87 ARG A C 1
ATOM 707 O O . ARG A 1 87 ? 3.755 -6.378 -16.509 1.00 70.06 87 ARG A O 1
ATOM 714 N N . GLU A 1 88 ? 2.632 -6.394 -18.452 1.00 78.81 88 GLU A N 1
ATOM 715 C CA . GLU A 1 88 ? 3.259 -7.612 -18.935 1.00 78.81 88 GLU A CA 1
ATOM 716 C C . GLU A 1 88 ? 4.591 -7.229 -19.586 1.00 78.81 88 GLU A C 1
ATOM 718 O O . GLU A 1 88 ? 4.640 -6.403 -20.496 1.00 78.81 88 GLU A O 1
ATOM 723 N N . GLY A 1 89 ? 5.687 -7.798 -19.087 1.00 84.44 89 GLY A N 1
ATOM 724 C CA . GLY A 1 89 ? 7.020 -7.589 -19.651 1.00 84.44 89 GLY A CA 1
ATOM 725 C C . GLY A 1 89 ? 7.725 -6.290 -19.237 1.00 84.44 89 GLY A C 1
ATOM 726 O O . GLY A 1 89 ? 7.414 -5.647 -18.227 1.00 84.44 89 GLY A O 1
ATOM 727 N N . LEU A 1 90 ? 8.773 -5.953 -19.993 1.00 90.81 90 LEU A N 1
ATOM 728 C CA . LEU A 1 90 ? 9.612 -4.779 -19.756 1.00 90.81 90 LEU A CA 1
ATOM 729 C C . LEU A 1 90 ? 8.970 -3.513 -20.350 1.00 90.81 90 LEU A C 1
ATOM 731 O O . LEU A 1 90 ? 8.330 -3.589 -21.396 1.00 90.81 90 LEU A O 1
ATOM 735 N N . PRO A 1 91 ? 9.138 -2.340 -19.711 1.00 92.69 91 PRO A N 1
ATOM 736 C CA . PRO A 1 91 ? 8.643 -1.083 -20.264 1.00 92.69 91 PRO A CA 1
ATOM 737 C C . PRO A 1 91 ? 9.351 -0.738 -21.576 1.00 92.69 91 PRO A C 1
ATOM 739 O O . PRO A 1 91 ? 10.508 -1.093 -21.774 1.00 92.69 91 PRO A O 1
ATOM 742 N N . GLU A 1 92 ? 8.688 0.013 -22.450 1.00 93.38 92 GLU A N 1
ATOM 743 C CA . GLU A 1 92 ? 9.312 0.443 -23.698 1.00 93.38 92 GLU A CA 1
ATOM 744 C C . GLU A 1 92 ? 10.484 1.410 -23.473 1.00 93.38 92 GLU A C 1
ATOM 746 O O . GLU A 1 92 ? 10.477 2.245 -22.559 1.00 93.38 92 GLU A O 1
ATOM 751 N N . LEU A 1 93 ? 11.504 1.306 -24.327 1.00 92.69 93 LEU A N 1
ATOM 752 C CA . LEU A 1 93 ? 12.641 2.219 -24.316 1.00 92.69 93 LEU A CA 1
ATOM 753 C C . LEU A 1 93 ? 12.275 3.496 -25.082 1.00 92.69 93 LEU A C 1
ATOM 755 O O . LEU A 1 93 ? 11.835 3.452 -26.229 1.00 92.69 93 LEU A O 1
ATOM 759 N N . LYS A 1 94 ? 12.492 4.661 -24.461 1.00 94.31 94 LYS A N 1
ATOM 760 C CA . LYS A 1 94 ? 12.221 5.957 -25.102 1.00 94.31 94 LYS A CA 1
ATOM 761 C C . LYS A 1 94 ? 13.055 6.105 -26.377 1.00 94.31 94 LYS A C 1
ATOM 763 O O . LYS A 1 94 ? 14.275 5.982 -26.320 1.00 94.31 94 LYS A O 1
ATOM 768 N N . ASN A 1 95 ? 12.399 6.442 -27.488 1.00 93.50 95 ASN A N 1
ATOM 769 C CA . ASN A 1 95 ? 13.013 6.643 -28.808 1.00 93.50 95 ASN A CA 1
ATOM 770 C C . ASN A 1 95 ? 13.747 5.412 -29.373 1.00 93.50 95 ASN A C 1
ATOM 772 O O . ASN A 1 95 ? 14.594 5.569 -30.254 1.00 93.50 95 ASN A O 1
ATOM 776 N N . ALA A 1 96 ? 13.459 4.202 -28.881 1.00 93.44 96 ALA A N 1
ATOM 777 C CA . ALA A 1 96 ? 14.030 2.997 -29.463 1.00 93.44 96 ALA A CA 1
ATOM 778 C C . ALA A 1 96 ? 13.519 2.784 -30.891 1.00 93.44 96 ALA A C 1
ATOM 780 O O . ALA A 1 96 ? 12.351 3.012 -31.202 1.00 93.44 96 ALA A O 1
ATOM 781 N N . GLN A 1 97 ? 14.426 2.349 -31.757 1.00 93.25 97 GLN A N 1
ATOM 782 C CA . GLN A 1 97 ? 14.142 1.986 -33.137 1.00 93.25 97 GLN A CA 1
ATOM 783 C C . GLN A 1 97 ? 14.565 0.533 -33.334 1.00 93.25 97 GLN A C 1
ATOM 785 O O . GLN A 1 97 ? 15.613 0.127 -32.825 1.00 93.25 97 GLN A O 1
ATOM 790 N N . GLN A 1 98 ? 13.755 -0.237 -34.062 1.00 94.81 98 GLN A N 1
ATOM 791 C CA . GLN A 1 98 ? 14.043 -1.644 -34.334 1.00 94.81 98 GLN A CA 1
ATOM 792 C C . GLN A 1 98 ? 15.395 -1.795 -35.044 1.00 94.81 98 GLN A C 1
ATOM 794 O O . GLN A 1 98 ? 15.674 -1.062 -35.993 1.00 94.81 98 GLN A O 1
ATOM 799 N N . GLY A 1 99 ? 16.221 -2.732 -34.584 1.00 93.69 99 GLY A N 1
ATOM 800 C CA . GLY A 1 99 ? 17.568 -2.983 -35.097 1.00 93.69 99 GLY A CA 1
ATOM 801 C C . GLY A 1 99 ? 18.638 -2.000 -34.607 1.00 93.69 99 GLY A C 1
ATOM 802 O O . GLY A 1 99 ? 19.814 -2.195 -34.907 1.00 93.69 99 GLY A O 1
ATOM 803 N N . ASN A 1 100 ? 18.272 -0.960 -33.844 1.00 94.44 100 ASN A N 1
ATOM 804 C CA . ASN A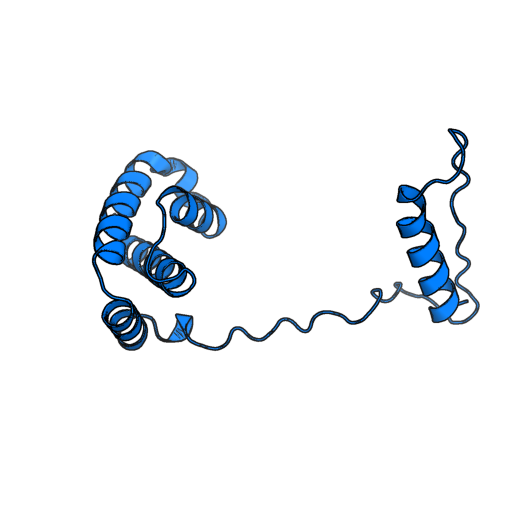 1 100 ? 19.206 0.084 -33.391 1.00 94.44 100 ASN A CA 1
ATOM 805 C C . ASN A 1 100 ? 19.539 0.004 -31.893 1.00 94.44 100 ASN A C 1
ATOM 807 O O . ASN A 1 100 ? 20.347 0.794 -31.397 1.00 94.44 100 ASN A O 1
ATOM 811 N N . VAL A 1 101 ? 18.933 -0.925 -31.150 1.00 94.19 101 VAL A N 1
ATOM 812 C CA . VAL A 1 101 ? 19.215 -1.115 -29.722 1.00 94.19 101 VAL A CA 1
ATOM 813 C C . VAL A 1 101 ? 20.234 -2.234 -29.543 1.00 94.19 101 VAL A C 1
ATOM 815 O O . VAL A 1 101 ? 19.933 -3.409 -29.721 1.00 94.19 101 VAL A O 1
ATOM 818 N N . ILE A 1 102 ? 21.441 -1.863 -29.116 1.00 91.88 102 ILE A N 1
ATOM 819 C CA . ILE A 1 102 ? 22.500 -2.812 -28.766 1.00 91.88 102 ILE A CA 1
ATOM 820 C C . ILE A 1 102 ? 22.606 -2.872 -27.245 1.00 91.88 102 ILE A C 1
ATOM 822 O O . ILE A 1 102 ? 22.961 -1.887 -26.594 1.00 91.88 102 ILE A O 1
ATOM 826 N N . THR A 1 103 ? 22.313 -4.035 -26.669 1.00 92.88 103 THR A N 1
ATOM 827 C CA . THR A 1 103 ? 22.500 -4.284 -25.238 1.00 92.88 10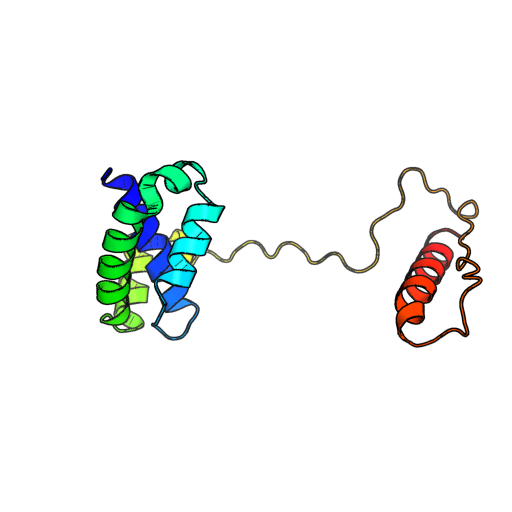3 THR A CA 1
ATOM 828 C C . THR A 1 103 ? 23.840 -4.967 -24.996 1.00 92.88 103 THR A C 1
ATOM 830 O O . THR A 1 103 ? 24.363 -5.703 -25.834 1.00 92.88 103 THR A O 1
ATOM 833 N N . ARG A 1 104 ? 24.434 -4.715 -23.830 1.00 88.31 104 ARG A N 1
ATOM 834 C CA . ARG A 1 104 ? 25.666 -5.374 -23.403 1.00 88.31 104 ARG A CA 1
ATOM 835 C C . ARG A 1 104 ? 25.528 -5.752 -21.944 1.00 88.31 104 ARG A C 1
ATOM 837 O O . ARG A 1 104 ? 25.235 -4.902 -21.106 1.00 88.31 104 ARG A O 1
ATOM 844 N N . PHE A 1 105 ? 25.804 -7.013 -21.635 1.00 82.94 105 PHE A N 1
ATOM 845 C CA . PHE A 1 105 ? 26.003 -7.418 -20.254 1.00 82.94 105 PHE A CA 1
ATOM 846 C C . PHE A 1 105 ? 27.292 -6.755 -19.730 1.00 82.94 105 PHE A C 1
ATOM 848 O O . PHE A 1 105 ? 28.351 -6.954 -20.339 1.00 82.94 105 PHE A O 1
ATOM 855 N N . PRO A 1 106 ? 27.220 -5.907 -18.685 1.00 71.12 106 PRO A N 1
ATOM 856 C CA . PRO A 1 106 ? 28.369 -5.129 -18.247 1.00 71.12 106 PRO A CA 1
ATOM 857 C C . PRO A 1 106 ? 29.515 -6.068 -17.845 1.00 71.12 106 PRO A C 1
ATOM 859 O O . PRO A 1 106 ? 29.272 -7.049 -17.139 1.00 71.12 106 PRO A O 1
ATOM 862 N N . PRO A 1 107 ? 30.758 -5.804 -18.286 1.00 67.50 107 PRO A N 1
ATOM 863 C CA . PRO A 1 107 ? 31.906 -6.543 -17.790 1.00 67.50 107 PRO A CA 1
ATOM 864 C C . PRO A 1 107 ? 32.150 -6.101 -16.345 1.00 67.50 107 PRO A C 1
ATOM 866 O O . PRO A 1 107 ? 32.711 -5.034 -16.110 1.00 67.50 107 PRO A O 1
ATOM 869 N N . GLU A 1 108 ? 31.694 -6.875 -15.368 1.00 66.31 108 GLU A N 1
ATOM 870 C CA . GLU A 1 108 ? 32.123 -6.656 -13.989 1.00 66.31 108 GLU A CA 1
ATOM 871 C C . GLU A 1 108 ? 33.547 -7.213 -13.821 1.00 66.31 108 GLU A C 1
ATOM 873 O O . GLU A 1 108 ? 33.763 -8.403 -14.052 1.00 66.31 108 GLU A O 1
ATOM 878 N N . PRO A 1 109 ? 34.541 -6.385 -13.446 1.00 62.09 109 PRO A N 1
ATOM 879 C CA . PRO A 1 109 ? 35.919 -6.842 -13.277 1.00 62.09 109 PRO A CA 1
ATOM 880 C C . PRO A 1 109 ? 36.146 -7.624 -11.970 1.00 62.09 109 PRO A C 1
ATOM 882 O O . PRO A 1 109 ? 37.235 -8.156 -11.771 1.00 62.09 109 PRO A O 1
ATOM 885 N N . ASN A 1 110 ? 35.148 -7.710 -11.080 1.00 64.00 110 ASN A N 1
ATOM 886 C CA . ASN A 1 110 ? 35.326 -8.129 -9.686 1.00 64.00 110 ASN A CA 1
ATOM 887 C C . ASN A 1 110 ? 34.771 -9.527 -9.348 1.00 64.00 110 ASN A C 1
ATOM 889 O O . ASN A 1 110 ? 34.446 -9.789 -8.190 1.00 64.00 110 ASN A O 1
ATOM 893 N N . GLY A 1 111 ? 34.687 -10.454 -10.308 1.00 72.12 111 GLY A N 1
ATOM 894 C CA . GLY A 1 111 ? 34.413 -11.859 -9.985 1.00 72.12 111 GLY A CA 1
ATOM 895 C C . GLY A 1 111 ? 33.781 -12.690 -11.096 1.00 72.12 111 GLY A C 1
ATOM 896 O O . GLY A 1 111 ? 33.510 -12.215 -12.195 1.00 72.12 111 GLY A O 1
ATOM 897 N N . TYR A 1 112 ? 33.544 -13.967 -10.788 1.00 82.75 112 TYR A N 1
ATOM 898 C CA . TYR A 1 112 ? 32.824 -14.880 -11.673 1.00 82.75 112 TYR A CA 1
ATOM 899 C C . TYR A 1 112 ? 31.313 -14.592 -11.653 1.00 82.75 112 TYR A C 1
ATOM 901 O O . TYR A 1 112 ? 30.763 -14.295 -10.586 1.00 82.75 112 TYR A O 1
ATOM 909 N N . PRO A 1 113 ? 30.609 -14.744 -12.791 1.00 83.44 113 PRO A N 1
ATOM 910 C CA . PRO A 1 113 ? 29.155 -14.675 -12.817 1.00 83.44 113 PRO A CA 1
ATOM 911 C C . PRO A 1 113 ? 28.518 -15.659 -11.827 1.00 83.44 113 PRO A C 1
ATOM 913 O O . PRO A 1 113 ? 28.920 -16.814 -11.712 1.00 83.44 113 PRO A O 1
ATOM 916 N N . HIS A 1 114 ? 27.475 -15.202 -11.143 1.00 86.25 114 HIS A N 1
ATOM 917 C CA . HIS A 1 114 ? 26.656 -15.995 -10.220 1.00 86.25 114 HIS A CA 1
ATOM 918 C C . HIS A 1 114 ? 25.181 -15.608 -10.371 1.00 86.25 114 HIS A C 1
ATOM 920 O O . HIS A 1 114 ? 24.862 -14.651 -11.071 1.00 86.25 114 HIS A O 1
ATOM 926 N N . ILE A 1 115 ? 24.264 -16.301 -9.688 1.00 89.38 115 ILE A N 1
ATOM 927 C CA . ILE A 1 115 ? 22.808 -16.145 -9.884 1.00 89.38 115 ILE A CA 1
ATOM 928 C C . ILE A 1 115 ? 22.282 -14.701 -9.753 1.00 89.38 115 ILE A C 1
ATOM 930 O O . ILE A 1 115 ? 21.331 -14.331 -10.435 1.00 89.38 115 ILE A O 1
ATOM 934 N N . GLY A 1 116 ? 22.932 -13.846 -8.956 1.00 86.31 116 GLY A N 1
ATOM 935 C CA . GLY A 1 116 ? 22.572 -12.426 -8.833 1.00 86.31 116 GLY A CA 1
ATOM 936 C C . GLY A 1 116 ? 22.714 -11.648 -10.148 1.00 86.31 116 GLY A C 1
ATOM 937 O O . GLY A 1 116 ? 21.952 -10.719 -10.409 1.00 86.31 116 GLY A O 1
ATOM 938 N N . HIS A 1 117 ? 23.617 -12.089 -11.024 1.00 88.44 117 HIS A N 1
ATOM 939 C CA . HIS A 1 117 ? 23.837 -11.524 -12.352 1.00 88.44 117 HIS A CA 1
ATOM 940 C C . HIS A 1 117 ? 22.748 -11.903 -13.363 1.00 88.44 117 HIS A C 1
ATOM 942 O O . HIS A 1 117 ? 22.568 -11.196 -14.359 1.00 88.44 117 HIS A O 1
ATOM 948 N N . ALA A 1 118 ? 21.989 -12.978 -13.114 1.00 89.75 118 ALA A N 1
ATOM 949 C CA . ALA A 1 118 ? 20.961 -13.454 -14.037 1.00 89.75 118 ALA A CA 1
ATOM 950 C C . ALA A 1 118 ? 19.908 -12.374 -14.321 1.00 89.75 118 ALA A C 1
ATOM 952 O O . ALA A 1 118 ? 19.483 -12.220 -15.460 1.00 89.75 118 ALA A O 1
ATOM 953 N N . LYS A 1 119 ? 19.556 -11.551 -13.322 1.00 89.75 119 LYS A N 1
ATOM 954 C CA . LYS A 1 119 ? 18.608 -10.441 -13.496 1.00 89.75 119 LYS A CA 1
ATOM 955 C C . LYS A 1 119 ? 19.064 -9.455 -14.577 1.00 89.75 119 LYS A C 1
ATOM 957 O O . LYS A 1 119 ? 18.283 -9.109 -15.458 1.00 89.75 119 LYS A O 1
ATOM 962 N N . ALA A 1 120 ? 20.322 -9.017 -14.529 1.00 89.56 120 ALA A N 1
ATOM 963 C CA . ALA A 1 120 ? 20.866 -8.080 -15.509 1.00 89.56 120 ALA A CA 1
ATOM 964 C C . ALA A 1 120 ? 21.034 -8.730 -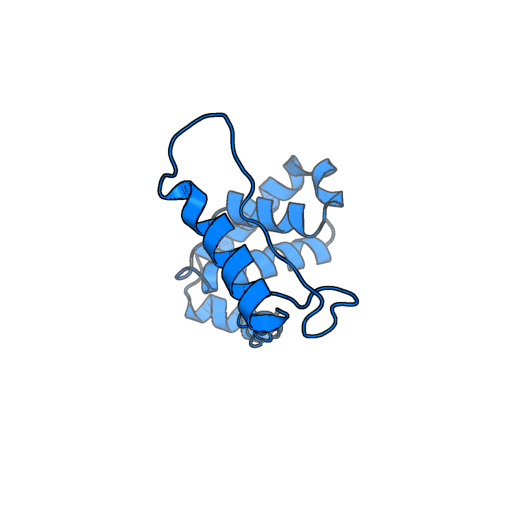16.893 1.00 89.56 120 ALA A C 1
ATOM 966 O O . ALA A 1 120 ? 20.775 -8.087 -17.909 1.00 89.56 120 ALA A O 1
ATOM 967 N N . ALA A 1 121 ? 21.417 -10.009 -16.949 1.00 90.19 121 ALA A N 1
ATOM 968 C CA . ALA A 1 121 ? 21.512 -10.751 -18.206 1.00 90.19 121 ALA A CA 1
ATOM 969 C C . ALA A 1 121 ? 20.143 -10.907 -18.890 1.00 90.19 121 ALA A C 1
ATOM 971 O O . ALA A 1 121 ? 20.022 -10.620 -20.080 1.00 90.19 121 ALA A O 1
ATOM 972 N N . ILE A 1 122 ? 19.106 -11.285 -18.133 1.00 92.50 122 ILE A N 1
ATOM 973 C CA . ILE A 1 122 ? 17.740 -11.458 -18.643 1.00 92.50 122 ILE A CA 1
ATOM 974 C C . ILE A 1 122 ? 17.183 -10.126 -19.147 1.00 92.50 122 ILE A C 1
ATOM 976 O O . ILE A 1 122 ? 16.709 -10.070 -20.273 1.00 92.50 122 ILE A O 1
ATOM 980 N N . ILE A 1 123 ? 17.304 -9.034 -18.380 1.00 93.31 123 ILE A N 1
ATOM 981 C CA . ILE A 1 123 ? 16.810 -7.714 -18.815 1.00 93.31 123 ILE A CA 1
ATOM 982 C C . ILE A 1 123 ? 17.470 -7.275 -20.133 1.00 93.31 123 ILE A C 1
ATOM 984 O O . ILE A 1 123 ? 16.780 -6.822 -21.044 1.00 93.31 123 ILE A O 1
ATOM 988 N N . ASN A 1 124 ? 18.792 -7.438 -20.260 1.00 93.25 124 ASN A N 1
ATOM 989 C CA . ASN A 1 124 ? 19.503 -7.116 -21.501 1.00 93.25 124 ASN A CA 1
ATOM 990 C C . ASN A 1 124 ? 19.054 -8.000 -22.674 1.00 93.25 124 ASN A C 1
ATOM 992 O O . ASN A 1 124 ? 18.882 -7.496 -23.784 1.00 93.25 124 ASN A O 1
ATOM 996 N N . SER A 1 125 ? 18.862 -9.301 -22.434 1.00 93.44 125 SER A N 1
ATOM 997 C CA . SER A 1 125 ? 18.395 -10.241 -23.455 1.00 93.44 125 SER A CA 1
ATOM 998 C C . SER A 1 125 ? 16.980 -9.917 -23.929 1.00 93.44 125 SER A C 1
ATOM 1000 O O . SER A 1 125 ? 16.742 -9.932 -25.131 1.00 93.44 125 SER A O 1
ATOM 1002 N N . GLU A 1 126 ? 16.059 -9.591 -23.024 1.00 95.25 126 GLU A N 1
ATOM 1003 C CA . GLU A 1 126 ? 14.681 -9.250 -23.384 1.00 95.25 126 GLU A CA 1
ATOM 1004 C C . GLU A 1 126 ? 14.619 -7.949 -24.194 1.00 95.25 126 GLU A C 1
ATOM 1006 O O . GLU A 1 126 ? 13.964 -7.917 -25.230 1.00 95.25 126 GLU A O 1
ATOM 1011 N N . TYR A 1 127 ? 15.385 -6.912 -23.837 1.00 95.44 127 TYR A N 1
ATOM 1012 C CA . TYR A 1 127 ? 15.456 -5.706 -24.672 1.00 95.44 127 TYR A CA 1
ATOM 1013 C C . TYR A 1 127 ? 16.100 -5.945 -26.042 1.00 95.44 127 TYR A C 1
ATOM 1015 O O . TYR A 1 127 ? 15.660 -5.347 -27.021 1.00 95.44 127 TYR A O 1
ATOM 1023 N N . ALA A 1 128 ? 17.095 -6.832 -26.135 1.00 93.94 128 ALA A N 1
ATOM 1024 C CA . ALA A 1 128 ? 17.651 -7.239 -27.425 1.00 93.94 128 ALA A CA 1
ATOM 1025 C C . ALA A 1 128 ? 16.624 -8.005 -28.275 1.00 93.94 128 ALA A C 1
ATOM 1027 O O . ALA A 1 128 ? 16.571 -7.805 -29.479 1.00 93.94 128 ALA A O 1
ATOM 1028 N N . LYS A 1 129 ? 15.766 -8.839 -27.673 1.00 93.12 129 LYS A N 1
ATOM 1029 C CA . LYS A 1 129 ? 14.660 -9.489 -28.400 1.00 93.12 129 LYS A CA 1
ATOM 1030 C C . LYS A 1 129 ? 13.598 -8.486 -28.849 1.00 93.12 129 LYS A C 1
ATOM 1032 O O . LYS A 1 129 ? 13.047 -8.639 -29.931 1.00 93.12 129 LYS A O 1
ATOM 1037 N N . MET A 1 130 ? 13.300 -7.489 -28.015 1.00 94.12 130 MET A N 1
ATOM 1038 C CA . MET A 1 130 ? 12.302 -6.462 -28.322 1.00 94.12 130 MET A CA 1
ATOM 1039 C C . MET A 1 130 ? 12.763 -5.524 -29.444 1.00 94.12 130 MET A C 1
ATOM 1041 O O . MET A 1 130 ? 11.950 -5.170 -30.287 1.00 94.12 130 MET A O 1
ATOM 1045 N N . TYR A 1 131 ? 14.040 -5.123 -29.464 1.00 95.19 131 TYR A N 1
ATOM 1046 C CA . TYR A 1 131 ? 14.506 -3.997 -30.289 1.00 95.19 131 TYR A CA 1
ATOM 1047 C C . TYR A 1 131 ? 15.785 -4.240 -31.099 1.00 95.19 131 TYR A C 1
ATOM 1049 O O . TYR A 1 131 ? 16.182 -3.346 -31.850 1.00 95.19 131 TYR A O 1
ATOM 1057 N N . GLY A 1 132 ? 16.466 -5.366 -30.893 1.00 85.81 132 GLY A N 1
ATOM 1058 C CA . GLY A 1 132 ? 17.698 -5.712 -31.604 1.00 85.81 132 GLY A CA 1
ATOM 1059 C C . GLY A 1 132 ? 17.473 -6.157 -33.040 1.00 85.81 132 GLY A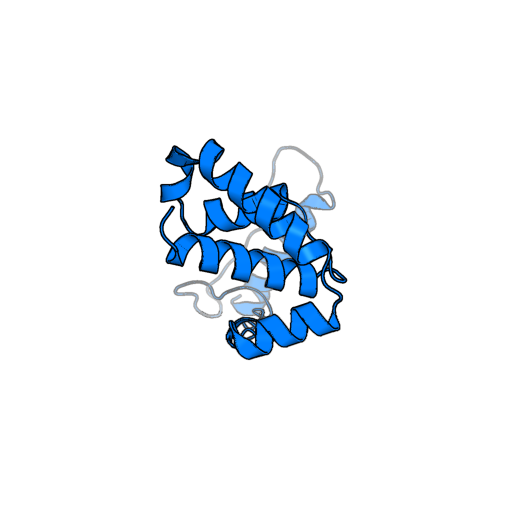 C 1
ATOM 1060 O O . GLY A 1 132 ? 16.323 -6.072 -33.542 1.00 85.81 132 GLY A O 1
#

pLDDT: mean 87.94, std 9.41, range [57.19, 96.56]

Foldseek 3Di:
DPVVVLLVLLLLLLLVCLVPQQADDLVVSLVVCCVVPVVCVVVSPVVSVSNVVSRVVRSPDHSVRSVVCCVVRPVVSVPPDPPPPDDDDDDDDPPAAAPPDQFDQDPDPPDDDDPVSVVVVVNRVRVNVVHD